Protein AF-A0A8S3JHF6-F1 (afdb_monomer)

Secondary structure (DSSP, 8-state):
-------S--SS---HHHHHHHHHHHHHHHHHHHHHHHHHH-TTT----HHHHHHHHHTTSEEE---TTSS---SEEE-HHHHHHHHS-HHHHHHHHHHHHHHHH--

Nearest PDB structures (foldseek):
  8bvw-assembly1_3  TM=7.582E-01  e=1.617E-04  Homo sapiens
  8eby-assembly1_D  TM=7.299E-01  e=3.659E-04  Homo sapiens
  1gnc-assembly1_A  TM=2.948E-01  e=8.466E+00  Homo sapiens

Structure (mmCIF, N/CA/C/O backbone):
data_AF-A0A8S3JHF6-F1
#
_entry.id   AF-A0A8S3JHF6-F1
#
loop_
_atom_site.group_PDB
_atom_site.id
_atom_site.type_symbol
_atom_site.label_atom_id
_atom_site.label_alt_id
_atom_site.label_comp_id
_atom_site.label_asym_id
_atom_site.label_entity_id
_atom_site.label_seq_id
_atom_site.pdbx_PDB_ins_code
_atom_site.Cartn_x
_atom_site.Cartn_y
_atom_site.Cartn_z
_atom_site.occupancy
_atom_site.B_iso_or_equiv
_atom_site.auth_seq_id
_atom_site.auth_comp_id
_atom_site.auth_asym_id
_atom_site.auth_atom_id
_atom_site.pdbx_PDB_model_num
ATOM 1 N N . THR A 1 1 ? -46.432 6.497 49.053 1.00 40.62 1 THR A N 1
ATOM 2 C CA . THR A 1 1 ? -46.599 5.797 47.765 1.00 40.62 1 THR A CA 1
ATOM 3 C C . THR A 1 1 ? -45.484 6.260 46.843 1.00 40.62 1 THR A C 1
ATOM 5 O O . THR A 1 1 ? -45.651 7.193 46.071 1.00 40.62 1 THR A O 1
ATOM 8 N N . THR A 1 2 ? -44.282 5.727 47.037 1.00 39.91 2 THR A N 1
ATOM 9 C CA . THR A 1 2 ? -43.070 6.203 46.357 1.00 39.91 2 THR A CA 1
ATOM 10 C C . THR A 1 2 ? -42.945 5.490 45.016 1.00 39.91 2 THR A C 1
ATOM 12 O O . THR A 1 2 ? -42.792 4.272 44.967 1.00 39.91 2 THR A O 1
ATOM 15 N N . SER A 1 3 ? -43.111 6.268 43.947 1.00 44.84 3 SER A N 1
ATOM 16 C CA . SER A 1 3 ? -43.057 5.853 42.547 1.00 44.84 3 SER A CA 1
ATOM 17 C C . SER A 1 3 ? -41.627 5.467 42.165 1.00 44.84 3 SER A C 1
ATOM 19 O O . SER A 1 3 ? -40.819 6.326 41.834 1.00 44.84 3 SER A O 1
ATOM 21 N N . TRP A 1 4 ? -41.323 4.172 42.242 1.00 57.44 4 TRP A N 1
ATOM 22 C CA . TRP A 1 4 ? -40.085 3.548 41.765 1.00 57.44 4 TRP A CA 1
ATOM 23 C C . TRP A 1 4 ? -40.192 3.170 40.282 1.00 57.44 4 TRP A C 1
ATOM 25 O O . TRP A 1 4 ? -40.214 1.992 39.938 1.00 57.44 4 TRP A O 1
ATOM 35 N N . LEU A 1 5 ? -40.300 4.159 39.400 1.00 61.03 5 LEU A N 1
ATOM 36 C CA . LEU A 1 5 ? -40.201 3.951 37.954 1.00 61.03 5 LEU A CA 1
ATOM 37 C C . LEU A 1 5 ? -39.527 5.172 37.323 1.00 61.03 5 LEU A C 1
ATOM 39 O O . LEU A 1 5 ? -40.237 6.018 36.797 1.00 61.03 5 LEU A O 1
ATOM 43 N N . ASP A 1 6 ? -38.199 5.286 37.430 1.00 49.22 6 ASP A N 1
ATOM 44 C CA . ASP A 1 6 ? -37.368 5.944 36.399 1.00 49.22 6 ASP A CA 1
ATOM 45 C C . ASP A 1 6 ? -35.855 5.709 36.603 1.00 49.22 6 ASP A C 1
ATOM 47 O O . ASP A 1 6 ? -35.035 6.607 36.443 1.00 49.22 6 ASP A O 1
ATOM 51 N N . GLU A 1 7 ? -35.441 4.506 37.002 1.00 56.72 7 GLU A N 1
ATOM 52 C CA . GLU A 1 7 ? -34.020 4.154 36.975 1.00 56.72 7 GLU A CA 1
ATOM 53 C C . GLU A 1 7 ? -33.831 2.934 36.083 1.00 56.72 7 GLU A C 1
ATOM 55 O O . GLU A 1 7 ? -34.456 1.896 36.289 1.00 56.72 7 GLU A O 1
ATOM 60 N N . THR A 1 8 ? -32.912 3.080 35.125 1.00 52.66 8 THR A N 1
ATOM 61 C CA . THR A 1 8 ? -32.331 2.051 34.246 1.00 52.66 8 THR A CA 1
ATOM 62 C C . THR A 1 8 ? -32.980 1.814 32.875 1.00 52.66 8 THR A C 1
ATOM 64 O O . THR A 1 8 ? -33.336 0.695 32.540 1.00 52.66 8 THR A O 1
ATOM 67 N N . ASP A 1 9 ? -32.970 2.825 31.998 1.00 46.69 9 ASP A N 1
ATOM 68 C CA . ASP A 1 9 ? -32.526 2.570 30.612 1.00 46.69 9 ASP A CA 1
ATOM 69 C C . ASP A 1 9 ? -31.959 3.836 29.943 1.00 46.69 9 ASP A C 1
ATOM 71 O O . ASP A 1 9 ? -32.590 4.494 29.122 1.00 46.69 9 ASP A O 1
ATOM 75 N N . SER A 1 10 ? -30.745 4.228 30.334 1.00 49.47 10 SER A N 1
ATOM 76 C CA . SER A 1 10 ? -29.987 5.284 29.646 1.00 49.47 10 SER A CA 1
ATOM 77 C C . SER A 1 10 ? -28.566 4.807 29.356 1.00 49.47 10 SER A C 1
ATOM 79 O O . SER A 1 10 ? -27.575 5.402 29.769 1.00 49.47 10 SER A O 1
ATOM 81 N N . SER A 1 11 ? -28.457 3.656 28.691 1.00 49.25 11 SER A N 1
ATOM 82 C CA . SER A 1 11 ? -27.176 3.173 28.153 1.00 49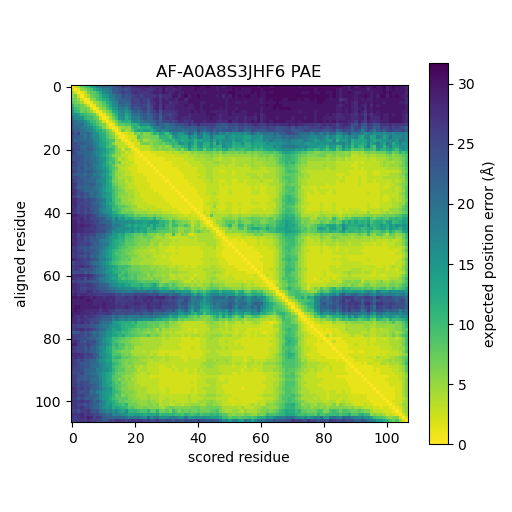.25 11 SER A CA 1
ATOM 83 C C . SER A 1 11 ? -27.273 2.618 26.725 1.00 49.25 11 SER A C 1
ATOM 85 O O . SER A 1 11 ? -26.260 2.191 26.175 1.00 49.25 11 SER A O 1
ATOM 87 N N . THR A 1 12 ? -28.447 2.637 26.090 1.00 53.62 12 THR A N 1
ATOM 88 C CA . THR A 1 12 ? -28.677 2.033 24.758 1.00 53.62 12 THR A CA 1
ATOM 89 C C . THR A 1 12 ? -28.901 3.058 23.636 1.00 53.62 12 THR A C 1
ATOM 91 O O . THR A 1 12 ? -28.953 2.693 22.470 1.00 53.62 12 THR A O 1
ATOM 94 N N . VAL A 1 13 ? -28.960 4.339 24.007 1.00 57.12 13 VAL A N 1
ATOM 95 C CA . VAL A 1 13 ? -28.888 5.602 23.250 1.00 57.12 13 VAL A CA 1
ATOM 96 C C . VA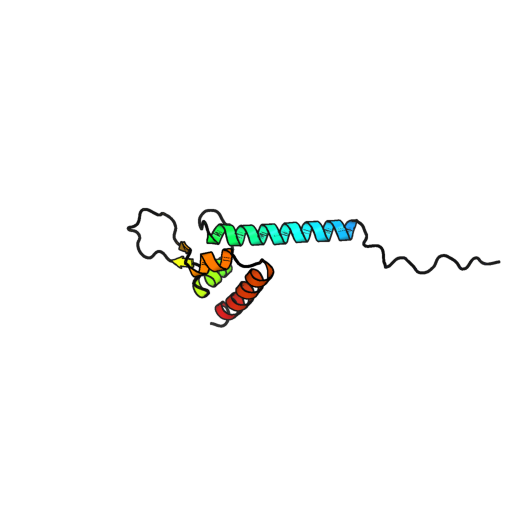L A 1 13 ? -27.529 5.999 22.654 1.00 57.12 13 VAL A C 1
ATOM 98 O O . VAL A 1 13 ? -26.844 6.722 23.387 1.00 57.12 13 VAL A O 1
ATOM 101 N N . PRO A 1 14 ? -27.042 5.648 21.437 1.00 57.75 14 PRO A N 1
ATOM 102 C CA . PRO A 1 14 ? -25.838 6.303 20.933 1.00 57.75 14 PRO A CA 1
ATOM 103 C C . PRO A 1 14 ? -26.126 7.801 20.864 1.00 57.75 14 PRO A C 1
ATOM 105 O O . PRO A 1 14 ? -26.925 8.252 20.048 1.00 57.75 14 PRO A O 1
AT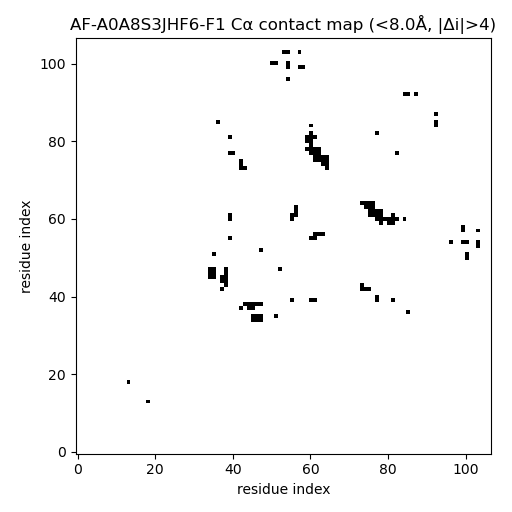OM 108 N N . THR A 1 15 ? -25.540 8.579 21.778 1.00 67.38 15 THR A N 1
ATOM 109 C CA . THR A 1 15 ? -25.760 10.027 21.818 1.00 67.38 15 THR A CA 1
ATOM 110 C C . THR A 1 15 ? -25.432 10.581 20.435 1.00 67.38 15 THR A C 1
ATOM 112 O O . THR A 1 15 ? -24.396 10.217 19.886 1.00 67.38 15 THR A O 1
ATOM 115 N N . GLU A 1 16 ? -26.245 11.472 19.869 1.00 64.94 16 GLU A N 1
ATOM 116 C CA . GLU A 1 16 ? -26.021 12.030 18.520 1.00 64.94 16 GLU A CA 1
ATOM 117 C C . GLU A 1 16 ? -24.593 12.573 18.316 1.00 64.94 16 GLU A C 1
ATOM 119 O O . GLU A 1 16 ? -24.046 12.543 17.217 1.00 64.94 16 GLU A O 1
ATOM 124 N N . ARG A 1 17 ? -23.951 13.022 19.403 1.00 68.31 17 ARG A N 1
ATOM 125 C CA . ARG A 1 17 ? -22.534 13.416 19.433 1.00 68.31 17 ARG A CA 1
ATOM 126 C C . ARG A 1 17 ? -21.574 12.263 19.112 1.00 68.31 17 ARG A C 1
ATOM 128 O O . ARG A 1 17 ? -20.601 12.470 18.398 1.00 68.31 17 ARG A O 1
ATOM 135 N N . ASN A 1 18 ? -21.833 11.066 19.638 1.00 73.62 18 ASN A N 1
ATOM 136 C CA . ASN A 1 18 ? -21.057 9.863 19.341 1.00 73.62 18 ASN A CA 1
ATOM 137 C C . ASN A 1 18 ? -21.242 9.433 17.881 1.00 73.62 18 ASN A C 1
ATOM 139 O O . ASN A 1 18 ? -20.263 9.063 17.247 1.00 73.62 18 ASN A O 1
ATOM 143 N N . LEU A 1 19 ? -22.457 9.544 17.332 1.00 72.00 19 LEU A N 1
ATOM 144 C CA . LEU A 1 19 ? -22.722 9.233 15.921 1.00 72.00 19 LEU A CA 1
ATOM 145 C C . LEU A 1 19 ? -21.966 10.181 14.978 1.00 72.00 19 LEU A C 1
ATOM 147 O O . LEU A 1 19 ? -21.208 9.711 14.135 1.00 72.00 19 LEU A O 1
ATOM 151 N N . LYS A 1 20 ? -22.042 11.500 15.208 1.00 76.69 20 LYS A N 1
ATOM 152 C CA . LYS A 1 20 ? -21.268 12.497 14.438 1.00 76.69 20 LYS A CA 1
ATOM 153 C C . LYS A 1 20 ? -19.762 12.228 14.480 1.00 76.69 20 LYS A C 1
ATOM 155 O O . LYS A 1 20 ? -19.088 12.322 13.462 1.00 76.69 20 LYS A O 1
ATOM 160 N N . LYS A 1 21 ? -19.243 11.812 15.638 1.00 85.00 21 LYS A N 1
ATOM 161 C CA . LYS A 1 21 ? -17.828 11.454 15.798 1.00 85.00 21 LYS A CA 1
ATOM 162 C C . LYS A 1 21 ? -17.434 10.208 14.993 1.00 85.00 21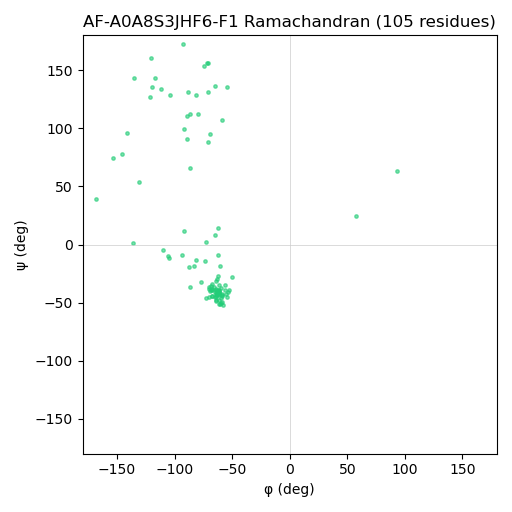 LYS A C 1
ATOM 164 O O . LYS A 1 21 ? -16.318 10.143 14.480 1.00 85.00 21 LYS A O 1
ATOM 169 N N . ILE A 1 22 ? -18.321 9.217 14.891 1.00 89.81 22 ILE A N 1
ATOM 170 C CA . ILE A 1 22 ? -18.102 8.023 14.060 1.00 89.81 22 ILE A CA 1
ATOM 171 C C . ILE A 1 22 ? -18.095 8.426 12.579 1.00 89.81 22 ILE A C 1
ATOM 173 O O . ILE A 1 22 ? -17.198 8.009 11.845 1.00 89.81 22 ILE A O 1
ATOM 177 N N . ASP A 1 23 ? -19.028 9.275 12.151 1.00 91.31 23 ASP A N 1
ATOM 178 C CA . ASP A 1 23 ? -19.099 9.752 10.765 1.00 91.31 23 ASP A CA 1
ATOM 179 C C . ASP A 1 23 ? -17.857 10.564 10.373 1.00 91.31 23 ASP A C 1
ATOM 181 O O . ASP A 1 23 ? -17.258 10.321 9.323 1.00 91.31 23 ASP A O 1
ATOM 185 N N . GLU A 1 24 ? -17.401 11.460 11.251 1.00 92.44 24 GLU A N 1
ATOM 186 C CA . GLU A 1 24 ? -16.154 12.213 11.077 1.00 92.44 24 GLU A CA 1
ATOM 187 C C . GLU A 1 24 ? -14.936 11.286 10.954 1.00 92.44 24 GLU A C 1
ATOM 189 O O . GLU A 1 24 ? -14.082 11.488 10.087 1.00 92.44 24 GLU A O 1
ATOM 194 N N . LEU A 1 25 ? -14.859 10.233 11.775 1.00 92.69 25 LEU A N 1
ATOM 195 C CA . LEU A 1 25 ? -13.757 9.269 11.730 1.00 92.69 25 LEU A CA 1
ATOM 196 C C . LEU A 1 25 ? -13.780 8.421 10.449 1.00 92.69 25 LEU A C 1
ATOM 198 O O . LEU A 1 25 ? -12.729 8.144 9.858 1.00 92.69 25 LEU A O 1
ATOM 202 N N . ASN A 1 26 ? -14.966 8.024 9.993 1.00 92.25 26 ASN A N 1
ATOM 203 C CA . ASN A 1 26 ? -15.148 7.302 8.735 1.00 92.25 26 ASN A CA 1
ATOM 204 C C . ASN A 1 26 ? -14.759 8.169 7.533 1.00 92.25 26 ASN A C 1
ATOM 206 O O . ASN A 1 26 ? -14.086 7.688 6.615 1.00 92.25 26 ASN A O 1
ATOM 210 N N . LEU A 1 27 ? -15.127 9.451 7.554 1.00 94.81 27 LEU A N 1
ATOM 211 C CA . LEU A 1 27 ? -14.731 10.407 6.527 1.00 94.81 27 LEU A CA 1
ATOM 212 C C . LEU A 1 27 ? -13.214 10.616 6.525 1.00 94.81 27 LEU A C 1
ATOM 214 O O . LEU A 1 27 ? -12.582 10.519 5.471 1.00 94.81 27 LEU A O 1
ATOM 218 N N . TYR A 1 28 ? -12.621 10.843 7.699 1.00 93.19 28 TYR A N 1
ATOM 219 C CA . TYR A 1 28 ? -11.178 11.013 7.843 1.00 93.19 28 TYR A CA 1
ATOM 220 C C . TYR A 1 28 ? -10.414 9.792 7.322 1.00 93.19 28 TYR A C 1
ATOM 222 O O . TYR A 1 28 ? -9.528 9.928 6.480 1.00 93.19 28 TYR A O 1
ATOM 230 N N . SER A 1 29 ? -10.774 8.593 7.786 1.00 92.75 29 SER A N 1
ATOM 231 C CA . SER A 1 29 ? -10.099 7.351 7.391 1.00 92.75 29 SER A CA 1
ATOM 232 C C . SER A 1 29 ? -10.240 7.060 5.896 1.00 92.75 29 SER A C 1
ATOM 234 O O . SER A 1 29 ? -9.254 6.685 5.263 1.00 92.75 29 SER A O 1
ATOM 236 N N . SER A 1 30 ? -11.420 7.303 5.315 1.00 93.88 30 SER A N 1
ATOM 237 C CA . SER A 1 30 ? -11.641 7.183 3.868 1.00 93.88 30 SER A CA 1
ATOM 238 C C . SER A 1 30 ? -10.757 8.155 3.093 1.00 93.88 30 SER A C 1
ATOM 240 O O . SER A 1 30 ? -9.985 7.719 2.249 1.00 93.88 30 SER A O 1
ATOM 242 N N . THR A 1 31 ? -10.776 9.438 3.462 1.00 93.62 31 THR A N 1
ATOM 243 C CA . THR A 1 31 ? -9.980 10.488 2.805 1.00 93.62 31 THR A CA 1
ATOM 244 C C . THR A 1 31 ? -8.487 10.177 2.873 1.00 93.62 31 THR A C 1
ATOM 246 O O . THR A 1 31 ? -7.766 10.300 1.887 1.00 93.62 31 THR A O 1
ATOM 249 N N . ARG A 1 32 ? -8.000 9.730 4.037 1.00 91.88 32 ARG A N 1
ATOM 250 C CA . ARG A 1 32 ? -6.587 9.372 4.213 1.00 91.88 32 ARG A CA 1
ATOM 251 C C . ARG A 1 32 ? -6.190 8.193 3.338 1.00 91.88 32 ARG A C 1
ATOM 253 O O . ARG A 1 32 ? -5.081 8.215 2.810 1.00 91.88 32 ARG A O 1
ATOM 260 N N . TRP A 1 33 ? -7.064 7.200 3.193 1.00 93.94 33 TRP A N 1
ATOM 261 C CA . TRP A 1 33 ? -6.816 6.062 2.315 1.00 93.94 33 TRP A CA 1
ATOM 262 C C . TRP A 1 33 ? -6.856 6.462 0.838 1.00 93.94 33 TRP A C 1
ATOM 264 O O . TRP A 1 33 ? -5.990 6.052 0.069 1.00 93.94 33 TRP A O 1
ATOM 274 N N . ASP A 1 34 ? -7.785 7.333 0.453 1.00 91.88 34 ASP A N 1
ATOM 275 C CA . ASP A 1 34 ? -7.883 7.834 -0.917 1.00 91.88 34 ASP A CA 1
ATOM 276 C C . ASP A 1 34 ? -6.620 8.617 -1.313 1.00 91.88 34 ASP A C 1
ATOM 278 O O . ASP A 1 34 ? -6.093 8.395 -2.399 1.00 91.88 34 ASP A O 1
ATOM 282 N N . CYS A 1 35 ? -6.038 9.422 -0.412 1.00 91.44 35 CYS A N 1
ATOM 283 C CA . CYS A 1 35 ? -4.735 10.065 -0.646 1.00 91.44 35 CYS A CA 1
ATOM 284 C C . CYS A 1 35 ? -3.603 9.048 -0.889 1.00 91.44 35 CYS A C 1
ATOM 286 O O . CYS A 1 35 ? -2.713 9.289 -1.705 1.00 91.44 35 CYS A O 1
ATOM 288 N N . VAL A 1 36 ? -3.627 7.916 -0.177 1.00 91.94 36 VAL A N 1
ATOM 289 C CA . VAL A 1 36 ? -2.638 6.834 -0.311 1.00 91.94 36 VAL A CA 1
ATOM 290 C C . VAL A 1 36 ? -2.758 6.150 -1.673 1.00 91.94 36 VAL A C 1
ATOM 292 O O . VAL A 1 36 ? -1.750 5.952 -2.353 1.00 91.94 36 VAL A O 1
ATOM 295 N N . LEU A 1 37 ? -3.981 5.858 -2.117 1.00 92.00 37 LEU A N 1
ATOM 296 C CA . LEU A 1 37 ? -4.232 5.286 -3.443 1.00 92.00 37 LEU A CA 1
ATOM 297 C C . LEU A 1 37 ? -3.965 6.291 -4.572 1.00 92.00 37 LEU A C 1
ATOM 299 O O . LEU A 1 37 ? -3.438 5.917 -5.618 1.00 92.00 37 LEU A O 1
ATOM 303 N N . GLN A 1 38 ? -4.278 7.571 -4.360 1.00 90.31 38 GLN A N 1
ATOM 304 C CA . GLN A 1 38 ? -4.013 8.628 -5.330 1.00 90.31 38 GLN A CA 1
ATOM 305 C C . GLN A 1 38 ? -2.514 8.776 -5.589 1.00 90.31 38 GLN A C 1
ATOM 307 O O . GLN A 1 38 ? -2.126 8.912 -6.746 1.00 90.31 38 GLN A O 1
ATOM 312 N N . TYR A 1 39 ? -1.680 8.677 -4.547 1.00 90.19 39 TYR A N 1
ATOM 313 C CA . TYR A 1 39 ? -0.226 8.656 -4.713 1.00 90.19 39 TYR A CA 1
ATOM 314 C C . TYR A 1 39 ? 0.247 7.455 -5.540 1.00 90.19 39 TYR A C 1
ATOM 316 O O . TYR A 1 39 ? 1.127 7.593 -6.384 1.00 90.19 39 TYR A O 1
ATOM 324 N N . LEU A 1 40 ? -0.347 6.275 -5.321 1.00 89.25 40 LEU A N 1
ATOM 325 C CA . LEU A 1 40 ? 0.021 5.055 -6.044 1.00 89.25 40 LEU A CA 1
ATOM 326 C C . LEU A 1 40 ? -0.208 5.182 -7.560 1.00 89.25 40 LEU A C 1
ATOM 328 O O . LEU A 1 40 ? 0.553 4.623 -8.344 1.00 89.25 40 LEU A O 1
ATOM 332 N N . VAL A 1 41 ? -1.249 5.913 -7.969 1.00 87.00 41 VAL A N 1
ATOM 333 C CA . VAL A 1 41 ? -1.580 6.162 -9.383 1.00 87.00 41 VAL A CA 1
ATOM 334 C C . VAL A 1 41 ? -0.832 7.373 -9.936 1.00 87.00 41 VAL A C 1
ATOM 336 O O . VAL A 1 41 ? -0.460 7.387 -11.107 1.00 87.00 41 VAL A O 1
ATOM 339 N N . ASN A 1 42 ? -0.647 8.403 -9.113 1.00 85.06 42 ASN A N 1
ATOM 340 C CA . ASN A 1 42 ? -0.021 9.654 -9.501 1.00 85.06 42 ASN A CA 1
ATOM 341 C C . ASN A 1 42 ? 0.871 10.179 -8.355 1.00 85.06 42 ASN A C 1
ATOM 343 O O . ASN A 1 42 ? 0.370 10.855 -7.444 1.00 85.06 42 ASN A O 1
ATOM 347 N N . PRO A 1 43 ? 2.185 9.892 -8.404 1.00 77.81 43 PRO A N 1
ATOM 348 C CA . PRO A 1 43 ? 3.135 10.261 -7.354 1.00 77.81 43 PRO A CA 1
ATOM 349 C C . PRO A 1 43 ? 3.260 11.772 -7.095 1.00 77.81 43 PRO A C 1
ATOM 351 O O . PRO A 1 43 ? 3.734 12.158 -6.030 1.00 77.81 43 PRO A O 1
ATOM 354 N N . ASP A 1 44 ? 2.824 12.628 -8.025 1.00 74.50 44 ASP A N 1
ATOM 355 C CA . ASP A 1 44 ? 2.888 14.094 -7.906 1.00 74.50 44 ASP A CA 1
ATOM 356 C C . ASP A 1 44 ? 1.709 14.683 -7.099 1.00 74.50 44 ASP A C 1
ATOM 358 O O . ASP A 1 44 ? 1.763 15.802 -6.593 1.00 74.50 44 ASP A O 1
ATOM 362 N N . ARG A 1 45 ? 0.614 13.926 -6.932 1.00 68.19 45 ARG A N 1
ATOM 363 C CA . ARG A 1 45 ? -0.649 14.455 -6.374 1.00 68.19 45 ARG A CA 1
ATOM 364 C C . ARG A 1 45 ? -0.946 14.058 -4.931 1.00 68.19 45 ARG A C 1
ATOM 366 O O . ARG A 1 45 ? -1.877 14.605 -4.341 1.00 68.19 45 ARG A O 1
ATOM 373 N N . GLY A 1 46 ? -0.207 13.110 -4.360 1.00 66.94 46 GLY A N 1
ATOM 374 C CA . GLY A 1 46 ? -0.486 12.578 -3.026 1.00 66.94 46 GLY A CA 1
ATOM 375 C C . GLY A 1 46 ? 0.458 13.108 -1.948 1.00 66.94 46 GLY A C 1
ATOM 376 O O . GLY A 1 46 ? 1.673 12.985 -2.058 1.00 66.94 46 GLY A O 1
ATOM 377 N N . GLN A 1 47 ? -0.092 13.627 -0.848 1.00 78.69 47 GLN A N 1
ATOM 378 C CA . GLN A 1 47 ? 0.684 13.913 0.363 1.00 78.69 47 GLN A CA 1
ATOM 379 C C . GLN A 1 47 ? 0.690 12.679 1.273 1.00 78.69 47 GLN A C 1
ATOM 381 O O . GLN A 1 47 ? -0.203 12.496 2.105 1.00 78.69 47 GLN A O 1
ATOM 386 N N . ILE A 1 48 ? 1.687 11.811 1.101 1.00 86.69 48 ILE A N 1
ATOM 387 C CA . ILE A 1 48 ? 1.893 10.634 1.954 1.00 86.69 48 ILE A CA 1
ATOM 388 C C . ILE A 1 48 ? 3.254 10.673 2.643 1.00 86.69 48 ILE A C 1
ATOM 390 O O . ILE A 1 48 ? 4.166 11.387 2.234 1.00 86.69 48 ILE A O 1
ATOM 394 N N . THR A 1 49 ? 3.388 9.907 3.724 1.00 88.50 49 THR A N 1
ATOM 395 C CA . THR A 1 49 ? 4.650 9.797 4.457 1.00 88.50 49 THR A CA 1
ATOM 396 C C . THR A 1 49 ? 5.657 8.949 3.687 1.00 88.50 49 THR A C 1
ATOM 398 O O . THR A 1 49 ? 5.276 8.040 2.948 1.00 88.50 49 THR A O 1
ATOM 401 N N . ARG A 1 50 ? 6.952 9.196 3.915 1.00 87.19 50 ARG A N 1
ATOM 402 C CA . ARG A 1 50 ? 8.038 8.405 3.322 1.00 87.19 50 ARG A CA 1
ATOM 403 C C . ARG A 1 50 ? 7.907 6.909 3.626 1.00 87.19 50 ARG A C 1
ATOM 405 O O . ARG A 1 50 ? 7.993 6.117 2.701 1.00 87.19 50 ARG A O 1
ATOM 412 N N . ASP A 1 51 ? 7.562 6.548 4.861 1.00 88.44 51 ASP A N 1
ATOM 413 C CA . ASP A 1 51 ? 7.293 5.158 5.253 1.00 88.44 51 ASP A CA 1
ATOM 414 C C . ASP A 1 51 ? 6.261 4.476 4.342 1.00 88.44 51 ASP A C 1
ATOM 416 O O . ASP A 1 51 ? 6.404 3.309 4.002 1.00 88.44 51 ASP A O 1
ATOM 420 N N . THR A 1 52 ? 5.220 5.200 3.919 1.00 90.62 52 THR A N 1
ATOM 421 C CA . THR A 1 52 ? 4.185 4.652 3.027 1.00 90.62 52 THR A CA 1
ATOM 422 C C . THR A 1 52 ? 4.763 4.353 1.640 1.00 90.62 52 THR A C 1
ATOM 424 O O . THR A 1 52 ? 4.433 3.331 1.040 1.00 90.62 52 THR A O 1
ATOM 427 N N . ILE A 1 53 ? 5.657 5.216 1.147 1.00 89.88 53 ILE A N 1
ATOM 428 C CA . ILE A 1 53 ? 6.375 5.018 -0.119 1.00 89.88 53 ILE A CA 1
ATOM 429 C C . ILE A 1 53 ? 7.293 3.799 -0.013 1.00 89.88 53 ILE A C 1
ATOM 431 O O . ILE A 1 53 ? 7.299 2.959 -0.911 1.00 89.88 53 ILE A O 1
ATOM 435 N N . ASP A 1 54 ? 8.028 3.673 1.092 1.00 90.12 54 ASP A N 1
ATOM 436 C CA . ASP A 1 54 ? 8.937 2.550 1.321 1.00 90.12 54 ASP A CA 1
ATOM 437 C C . ASP A 1 54 ? 8.167 1.218 1.347 1.00 90.12 54 ASP A C 1
ATOM 439 O O . ASP A 1 54 ? 8.581 0.262 0.692 1.00 90.12 54 ASP A O 1
ATOM 443 N N . VAL A 1 55 ? 6.983 1.185 1.974 1.00 92.25 55 VAL A N 1
ATOM 444 C CA . VAL A 1 55 ? 6.074 0.025 1.934 1.00 92.25 55 VAL A CA 1
ATOM 445 C C . VAL A 1 55 ? 5.620 -0.292 0.512 1.00 92.25 55 VAL A C 1
ATOM 447 O O . VAL A 1 55 ? 5.613 -1.456 0.121 1.00 92.25 55 VAL A O 1
ATOM 450 N N . PHE A 1 56 ? 5.263 0.709 -0.294 1.00 91.81 56 PHE A N 1
ATOM 451 C CA . PHE A 1 56 ? 4.863 0.485 -1.686 1.00 91.81 56 PHE A CA 1
ATOM 452 C C . PHE A 1 56 ? 5.987 -0.069 -2.558 1.00 91.81 56 PHE A C 1
ATOM 454 O O . PHE A 1 56 ? 5.730 -0.919 -3.414 1.00 91.81 56 PHE A O 1
ATOM 461 N N . VAL A 1 57 ? 7.218 0.392 -2.348 1.00 90.56 57 VAL A N 1
ATOM 462 C CA . VAL A 1 57 ? 8.394 -0.120 -3.057 1.00 90.56 57 VAL A CA 1
ATOM 463 C C . VAL A 1 57 ? 8.721 -1.541 -2.589 1.00 90.56 57 VAL A C 1
ATOM 465 O O . VAL A 1 57 ? 8.919 -2.421 -3.427 1.00 90.56 57 VAL A O 1
ATOM 468 N N . HIS A 1 58 ? 8.702 -1.796 -1.277 1.00 89.75 58 HIS A N 1
ATOM 469 C CA . HIS A 1 58 ? 8.939 -3.122 -0.697 1.00 89.75 58 HIS A CA 1
ATOM 470 C C . HIS A 1 58 ? 7.911 -4.151 -1.192 1.00 89.75 58 HIS A C 1
ATOM 472 O O . HIS A 1 58 ? 8.272 -5.220 -1.686 1.00 89.75 58 HIS A O 1
ATOM 478 N N . ALA A 1 59 ? 6.633 -3.772 -1.182 1.00 91.19 59 ALA A N 1
ATOM 479 C CA . ALA A 1 59 ? 5.515 -4.571 -1.671 1.00 91.19 59 ALA A CA 1
ATOM 480 C C . ALA A 1 59 ? 5.456 -4.689 -3.209 1.00 91.19 59 ALA A C 1
ATOM 482 O O . ALA A 1 59 ? 4.525 -5.292 -3.749 1.00 91.19 59 ALA A O 1
ATOM 483 N N . LYS A 1 60 ? 6.422 -4.100 -3.931 1.00 90.62 60 LYS A N 1
ATOM 484 C CA . LYS A 1 60 ? 6.501 -4.053 -5.401 1.00 90.62 60 LYS A CA 1
ATOM 485 C C . LYS A 1 60 ? 5.276 -3.422 -6.066 1.00 90.62 60 LYS A C 1
ATOM 487 O O . LYS A 1 60 ? 5.007 -3.711 -7.230 1.00 90.62 60 LYS A O 1
ATOM 492 N N . LEU A 1 61 ? 4.534 -2.569 -5.361 1.00 90.38 61 LEU A N 1
ATOM 493 C CA . LEU A 1 61 ? 3.402 -1.824 -5.919 1.00 90.38 61 LEU A CA 1
ATOM 494 C C . LEU A 1 61 ? 3.879 -0.635 -6.767 1.00 90.38 61 LEU A C 1
ATOM 496 O O . LEU A 1 61 ? 3.255 -0.313 -7.778 1.00 90.38 61 LEU A O 1
ATOM 500 N N . LEU A 1 62 ? 5.014 -0.039 -6.387 1.00 90.88 62 LEU A N 1
ATOM 501 C CA . LEU A 1 62 ? 5.728 0.984 -7.149 1.00 90.88 62 LEU A CA 1
ATOM 502 C C . LEU A 1 62 ? 7.112 0.479 -7.558 1.00 90.88 62 LEU A C 1
ATOM 504 O O . LEU A 1 62 ? 7.799 -0.193 -6.788 1.00 90.88 62 LEU A O 1
ATOM 508 N N . LYS A 1 63 ? 7.544 0.857 -8.760 1.00 87.50 63 LYS A N 1
ATOM 509 C CA . LYS A 1 63 ? 8.916 0.698 -9.245 1.00 87.50 63 LYS A CA 1
ATOM 510 C C . LYS A 1 63 ? 9.554 2.076 -9.375 1.00 87.50 63 LYS A C 1
ATOM 512 O O . LYS A 1 63 ? 8.936 2.986 -9.921 1.00 87.50 63 LYS A O 1
ATOM 517 N N . ARG A 1 64 ? 10.784 2.233 -8.882 1.00 85.69 64 ARG A N 1
ATOM 518 C CA . ARG A 1 64 ? 11.571 3.453 -9.098 1.00 85.69 64 ARG A CA 1
ATOM 519 C C . ARG A 1 64 ? 12.014 3.515 -10.558 1.00 85.69 64 ARG A C 1
ATOM 521 O O . ARG A 1 64 ? 12.522 2.526 -11.085 1.00 85.69 64 ARG A O 1
ATOM 528 N N . ASN A 1 65 ? 11.810 4.662 -11.191 1.00 81.56 65 ASN A N 1
ATOM 529 C CA . ASN A 1 65 ? 12.309 4.903 -12.539 1.00 81.56 65 ASN A CA 1
ATOM 530 C C . ASN A 1 65 ? 13.800 5.251 -12.440 1.00 81.56 65 ASN A C 1
ATOM 532 O O . ASN A 1 65 ? 14.164 6.263 -11.847 1.00 81.56 65 ASN A O 1
ATOM 536 N N . GLU A 1 66 ? 14.660 4.371 -12.952 1.00 69.31 66 GLU A N 1
ATOM 537 C CA . GLU A 1 66 ? 16.122 4.560 -12.963 1.00 69.31 66 GLU A CA 1
ATOM 538 C C . GLU A 1 66 ? 16.583 5.334 -14.211 1.00 69.31 66 GLU A C 1
ATOM 540 O O . GLU A 1 66 ? 17.643 5.957 -14.204 1.00 69.31 66 GLU A O 1
ATOM 545 N N . ASP A 1 67 ? 15.742 5.365 -15.249 1.00 58.94 67 ASP A N 1
ATOM 546 C CA . ASP A 1 67 ? 16.023 6.020 -16.518 1.00 58.94 67 ASP A CA 1
ATOM 547 C C . ASP A 1 67 ? 15.511 7.467 -16.517 1.00 58.94 67 ASP A C 1
ATOM 549 O O . ASP A 1 67 ? 14.351 7.754 -16.806 1.00 58.94 67 ASP A O 1
ATOM 553 N N . THR A 1 68 ? 16.412 8.417 -16.274 1.00 54.00 68 THR A N 1
ATOM 554 C CA . THR A 1 68 ? 16.211 9.867 -16.488 1.00 54.00 68 THR A CA 1
ATOM 555 C C . THR A 1 68 ? 16.025 10.259 -17.965 1.00 54.00 68 THR A C 1
ATOM 557 O O . THR A 1 68 ? 16.015 11.443 -18.297 1.00 54.00 68 THR A O 1
ATOM 560 N N . SER A 1 69 ? 15.895 9.286 -18.871 1.00 52.28 69 SER A N 1
ATOM 561 C CA . SER A 1 69 ? 15.827 9.474 -20.325 1.00 52.28 69 SER A CA 1
ATOM 562 C C . SER A 1 69 ? 14.423 9.292 -20.920 1.00 52.28 69 SER A C 1
ATOM 564 O O . SER A 1 69 ? 14.205 9.666 -22.072 1.00 52.28 69 SER A O 1
ATOM 566 N N . SER A 1 70 ? 13.444 8.800 -20.153 1.00 48.78 70 SER A N 1
ATOM 567 C CA . SER A 1 70 ? 12.028 8.842 -20.538 1.00 48.78 70 SER A CA 1
ATOM 568 C C . SER A 1 70 ? 11.391 10.146 -20.062 1.00 48.78 70 SER A C 1
ATOM 570 O O . SER A 1 70 ? 11.510 10.501 -18.895 1.00 48.78 70 SER A O 1
ATOM 572 N N . SER A 1 71 ? 10.677 10.846 -20.945 1.00 52.28 71 SER A N 1
ATOM 573 C CA . SER A 1 71 ? 10.042 12.158 -20.722 1.00 52.28 71 SER A CA 1
ATOM 574 C C . SER A 1 71 ? 8.947 12.206 -19.638 1.00 52.28 71 SER A C 1
ATOM 576 O O . SER A 1 71 ? 8.160 13.150 -19.603 1.00 52.28 71 SER A O 1
ATOM 578 N N . SER A 1 72 ? 8.834 11.182 -18.797 1.00 53.84 72 SER A N 1
ATOM 579 C CA . SER A 1 72 ? 7.975 11.162 -17.621 1.00 53.84 72 SER A CA 1
ATOM 580 C C . SER A 1 72 ? 8.762 11.709 -16.431 1.00 53.84 72 SER A C 1
ATOM 582 O O . SER A 1 72 ? 9.682 11.062 -15.939 1.00 53.84 72 SER A O 1
ATOM 584 N N . THR A 1 73 ? 8.391 12.897 -15.964 1.00 63.16 73 THR A N 1
ATOM 585 C CA . THR A 1 73 ? 8.969 13.579 -14.791 1.00 63.16 73 THR A CA 1
ATOM 586 C C . THR A 1 73 ? 8.770 12.807 -13.473 1.00 63.16 73 THR A C 1
ATOM 588 O O . THR A 1 73 ? 9.366 13.159 -12.457 1.00 63.16 73 THR A O 1
ATOM 591 N N . ASP A 1 74 ? 7.975 11.734 -13.478 1.00 68.56 74 ASP A N 1
ATOM 592 C CA . ASP A 1 74 ? 7.585 11.016 -12.269 1.00 68.56 74 ASP A CA 1
ATOM 593 C C . ASP A 1 74 ? 8.665 10.022 -11.786 1.00 68.56 74 ASP A C 1
ATOM 595 O O . ASP A 1 74 ? 9.106 9.153 -12.546 1.00 68.56 74 ASP A O 1
ATOM 599 N N . PRO A 1 75 ? 9.070 10.074 -10.500 1.00 78.19 75 PRO A N 1
ATOM 600 C CA . PRO A 1 75 ? 10.130 9.221 -9.949 1.00 78.19 75 PRO A CA 1
ATOM 601 C C . PRO A 1 75 ? 9.714 7.752 -9.744 1.00 78.19 75 PRO A C 1
ATOM 603 O O . PRO A 1 75 ? 10.574 6.890 -9.530 1.00 78.19 75 PRO A O 1
ATOM 606 N N . TYR A 1 76 ? 8.413 7.452 -9.798 1.00 85.31 76 TYR A N 1
ATOM 607 C CA . TYR A 1 76 ? 7.857 6.121 -9.562 1.00 85.31 76 TYR A CA 1
ATOM 608 C C . TYR A 1 76 ? 6.799 5.762 -10.605 1.00 85.31 76 TYR A C 1
ATOM 610 O O . TYR A 1 76 ? 5.985 6.598 -10.984 1.00 85.31 76 TYR A O 1
ATOM 618 N N . THR A 1 77 ? 6.769 4.492 -11.003 1.00 87.62 77 THR A N 1
ATOM 619 C CA . THR A 1 77 ? 5.745 3.927 -11.889 1.00 87.62 77 THR A CA 1
ATOM 620 C C . THR A 1 77 ? 5.002 2.803 -11.178 1.00 87.62 77 THR A C 1
ATOM 622 O O . THR A 1 77 ? 5.618 1.946 -10.538 1.00 87.62 77 THR A O 1
ATOM 625 N N . ILE A 1 78 ? 3.674 2.787 -11.300 1.00 90.88 78 ILE A N 1
ATOM 626 C CA . ILE A 1 78 ? 2.834 1.701 -10.790 1.00 90.88 78 ILE A CA 1
ATOM 627 C C . ILE A 1 78 ? 3.128 0.388 -11.529 1.00 90.88 78 ILE A C 1
ATOM 629 O O . ILE A 1 78 ? 3.285 0.355 -12.750 1.00 90.88 78 ILE A O 1
ATOM 633 N N . THR A 1 79 ? 3.221 -0.713 -10.790 1.00 91.88 79 THR A N 1
ATOM 634 C CA . THR A 1 79 ? 3.456 -2.044 -11.368 1.00 91.88 79 THR A CA 1
ATOM 635 C C . THR A 1 79 ? 2.139 -2.781 -11.637 1.00 91.88 79 THR A C 1
ATOM 637 O O . THR A 1 79 ? 1.069 -2.369 -11.188 1.00 91.88 79 THR A O 1
ATOM 640 N N . GLY A 1 80 ? 2.203 -3.940 -12.305 1.00 90.06 80 GLY A N 1
ATOM 641 C CA . GLY A 1 80 ? 1.041 -4.832 -12.431 1.00 90.06 80 GLY A CA 1
ATOM 642 C C . GLY A 1 80 ? 0.447 -5.256 -11.077 1.00 90.06 80 GLY A C 1
ATOM 643 O O . GLY A 1 80 ? -0.772 -5.330 -10.937 1.00 90.06 80 GLY A O 1
ATOM 644 N N . ALA A 1 81 ? 1.290 -5.445 -10.054 1.00 90.25 81 ALA A N 1
ATOM 645 C CA . ALA A 1 81 ? 0.838 -5.723 -8.689 1.00 90.25 81 ALA A CA 1
ATOM 646 C C . ALA A 1 81 ? 0.145 -4.503 -8.055 1.00 90.25 81 ALA A C 1
ATOM 648 O O . ALA A 1 81 ? -0.850 -4.661 -7.352 1.00 90.25 81 ALA A O 1
ATOM 649 N N . GLY A 1 82 ? 0.613 -3.287 -8.362 1.00 91.06 82 GLY A N 1
ATOM 650 C CA . GLY A 1 82 ? -0.047 -2.034 -7.987 1.00 91.06 82 GLY A CA 1
ATOM 651 C C . GLY A 1 82 ? -1.468 -1.923 -8.544 1.00 91.06 82 GLY A C 1
ATOM 652 O O . GLY A 1 82 ? -2.398 -1.605 -7.805 1.00 91.06 82 GLY A O 1
ATOM 653 N N . PHE A 1 83 ? -1.672 -2.271 -9.818 1.00 93.00 83 PHE A N 1
ATOM 654 C CA . PHE A 1 83 ? -3.017 -2.318 -10.403 1.00 93.00 83 PHE A CA 1
ATOM 655 C C . PHE A 1 83 ? -3.906 -3.379 -9.751 1.00 93.00 83 PHE A C 1
ATOM 657 O O . PHE A 1 83 ? -5.068 -3.107 -9.456 1.00 93.00 83 PHE A O 1
ATOM 664 N N . GLN A 1 84 ? -3.368 -4.568 -9.471 1.00 93.44 84 GLN A N 1
ATOM 665 C CA . GLN A 1 84 ? -4.117 -5.602 -8.755 1.00 93.44 84 GLN A CA 1
ATOM 666 C C . GLN A 1 84 ? -4.523 -5.133 -7.349 1.00 93.44 84 GLN A C 1
ATOM 668 O O . GLN A 1 84 ? -5.654 -5.369 -6.928 1.00 93.44 84 GLN A O 1
ATOM 673 N N . PHE A 1 85 ? -3.639 -4.423 -6.644 1.00 93.06 85 PHE A N 1
ATOM 674 C CA . PHE A 1 85 ? -3.925 -3.844 -5.333 1.00 93.06 85 PHE A CA 1
ATOM 675 C C . PHE A 1 85 ? -5.069 -2.817 -5.382 1.00 93.06 85 PHE A C 1
ATOM 677 O O . PHE A 1 85 ? -5.933 -2.820 -4.503 1.00 93.06 85 PHE A O 1
ATOM 684 N N . LEU A 1 86 ? -5.148 -1.992 -6.432 1.00 93.12 86 LEU A N 1
ATOM 685 C CA . LEU A 1 86 ? -6.254 -1.042 -6.628 1.00 93.12 86 LEU A CA 1
ATOM 686 C C . LEU A 1 86 ? -7.616 -1.726 -6.815 1.00 93.12 86 LEU A C 1
ATOM 688 O O . LEU A 1 86 ? -8.634 -1.161 -6.423 1.00 93.12 86 LEU A O 1
ATOM 692 N N . LEU A 1 87 ? -7.643 -2.941 -7.371 1.00 94.44 87 LEU A N 1
ATOM 693 C CA . LEU A 1 87 ? -8.871 -3.719 -7.578 1.00 94.44 87 LEU A CA 1
ATOM 694 C C . LEU A 1 87 ? -9.346 -4.462 -6.320 1.00 94.44 87 LEU A C 1
ATOM 696 O O . LEU A 1 87 ? -10.466 -4.973 -6.281 1.00 94.44 87 LEU A O 1
ATOM 700 N N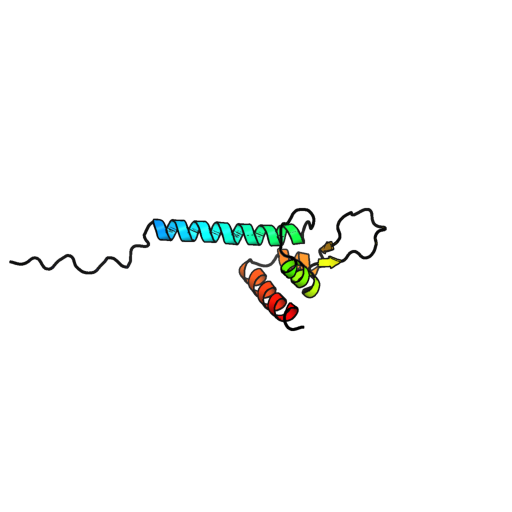 . MET A 1 88 ? -8.506 -4.555 -5.289 1.00 93.31 88 MET A N 1
ATOM 701 C CA . MET A 1 88 ? -8.869 -5.207 -4.035 1.00 93.31 88 MET A CA 1
ATOM 702 C C . MET A 1 88 ? -9.893 -4.386 -3.242 1.00 93.31 88 MET A C 1
ATOM 704 O O . MET A 1 88 ? -9.971 -3.165 -3.338 1.00 93.31 88 MET A O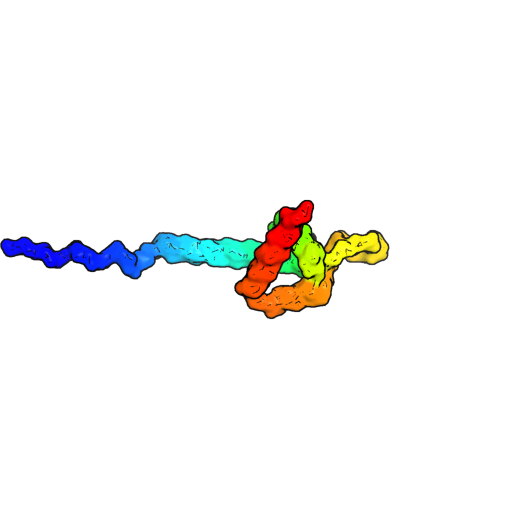 1
ATOM 708 N N . ASN A 1 89 ? -10.659 -5.054 -2.376 1.00 95.50 89 ASN A N 1
ATOM 709 C CA . ASN A 1 89 ? -11.534 -4.348 -1.442 1.00 95.50 89 ASN A CA 1
ATOM 710 C C . ASN A 1 89 ? -10.726 -3.642 -0.331 1.00 95.50 89 ASN A C 1
ATOM 712 O O . ASN A 1 89 ? -9.624 -4.066 0.027 1.00 95.50 89 ASN A O 1
ATOM 716 N N . ARG A 1 90 ? -11.312 -2.601 0.279 1.00 92.81 90 ARG A N 1
ATOM 717 C CA . ARG A 1 90 ? -10.644 -1.768 1.299 1.00 92.81 90 ARG A CA 1
ATOM 718 C C . ARG A 1 90 ? -10.061 -2.573 2.466 1.00 92.81 90 ARG A C 1
ATOM 720 O O . ARG A 1 90 ? -8.951 -2.302 2.904 1.00 92.81 90 ARG A O 1
ATOM 727 N N . ARG A 1 91 ? -10.776 -3.592 2.956 1.00 93.50 91 ARG A N 1
ATOM 728 C CA . ARG A 1 91 ? -10.295 -4.435 4.068 1.00 93.50 91 ARG A CA 1
ATOM 729 C C . ARG A 1 91 ? -9.029 -5.212 3.697 1.00 93.50 91 ARG A C 1
ATOM 731 O O . ARG A 1 91 ? -8.083 -5.229 4.477 1.00 93.50 91 ARG A O 1
ATOM 738 N N . SER A 1 92 ? -8.999 -5.811 2.508 1.00 94.75 92 SER A N 1
ATOM 739 C CA . SER A 1 92 ? -7.838 -6.575 2.033 1.00 94.75 92 SER A CA 1
ATOM 740 C C . SER A 1 92 ? -6.659 -5.657 1.729 1.00 94.75 92 SER A C 1
ATOM 742 O O . SER A 1 92 ? -5.525 -6.008 2.036 1.00 94.75 92 SER A O 1
ATOM 744 N N . GLN A 1 93 ? -6.924 -4.470 1.172 1.00 94.81 93 GLN A N 1
ATOM 745 C CA . GLN A 1 93 ? -5.907 -3.445 0.934 1.00 94.81 93 GLN A CA 1
ATOM 746 C C . GLN A 1 93 ? -5.213 -3.023 2.233 1.00 94.81 93 GLN A C 1
ATOM 748 O O . GLN A 1 93 ? -3.987 -3.044 2.307 1.00 94.81 93 GLN A O 1
ATOM 753 N N . VAL A 1 94 ? -5.992 -2.704 3.272 1.00 94.19 94 VAL A N 1
ATOM 754 C CA . VAL A 1 94 ? -5.455 -2.314 4.583 1.00 94.19 94 VAL A CA 1
ATOM 755 C C . VAL A 1 94 ? -4.677 -3.462 5.224 1.00 94.19 94 VAL A C 1
ATOM 757 O O . VAL A 1 94 ? -3.579 -3.239 5.723 1.00 94.19 94 VAL A O 1
ATOM 760 N N . TRP A 1 95 ? -5.195 -4.693 5.177 1.00 94.31 95 TRP A N 1
ATOM 761 C CA . TRP A 1 95 ? -4.484 -5.856 5.715 1.00 94.31 95 TRP A CA 1
ATOM 762 C C . TRP A 1 95 ? -3.135 -6.083 5.025 1.00 94.31 95 TRP A C 1
ATOM 764 O O . TRP A 1 95 ? -2.107 -6.168 5.694 1.00 94.31 95 TRP A O 1
ATOM 774 N N . PHE A 1 96 ? -3.128 -6.114 3.689 1.00 93.31 96 PHE A N 1
ATOM 775 C CA . PHE A 1 96 ? -1.907 -6.233 2.893 1.00 93.31 96 PHE A CA 1
ATOM 776 C C . PHE A 1 96 ? -0.904 -5.135 3.257 1.00 93.31 96 PHE A C 1
ATOM 778 O O . PHE A 1 96 ? 0.273 -5.415 3.481 1.00 93.31 96 PHE A O 1
ATOM 785 N N . PHE A 1 97 ? -1.377 -3.893 3.371 1.00 92.75 97 PHE A N 1
ATOM 786 C CA . PHE A 1 97 ? -0.536 -2.758 3.721 1.00 92.75 97 PHE A CA 1
ATOM 787 C C . PHE A 1 97 ? 0.072 -2.890 5.123 1.00 92.75 97 PHE A C 1
ATOM 789 O O . PHE A 1 97 ? 1.262 -2.641 5.288 1.00 92.75 97 PHE A O 1
ATOM 796 N N . ILE A 1 98 ? -0.703 -3.327 6.122 1.00 92.69 98 ILE A N 1
ATOM 797 C CA . ILE A 1 98 ? -0.205 -3.521 7.492 1.00 92.69 98 ILE A CA 1
ATOM 798 C C . ILE A 1 98 ? 0.908 -4.569 7.518 1.00 92.69 98 ILE A C 1
ATOM 800 O O . ILE A 1 98 ? 1.962 -4.297 8.089 1.00 92.69 98 ILE A O 1
ATOM 804 N N . ILE A 1 99 ? 0.716 -5.722 6.873 1.00 92.50 99 ILE A N 1
ATOM 805 C CA . ILE A 1 99 ? 1.735 -6.782 6.843 1.00 92.50 99 ILE A CA 1
ATOM 806 C C . ILE A 1 99 ? 3.031 -6.277 6.203 1.00 92.50 99 ILE A C 1
ATOM 808 O O . ILE A 1 99 ? 4.084 -6.344 6.833 1.00 92.50 99 ILE A O 1
ATOM 812 N N . ASN A 1 100 ? 2.944 -5.659 5.022 1.00 91.25 100 ASN A N 1
ATOM 813 C CA . ASN A 1 100 ? 4.125 -5.107 4.355 1.00 91.25 100 ASN A CA 1
ATOM 814 C C . ASN A 1 100 ? 4.763 -3.965 5.170 1.00 91.25 100 ASN A C 1
ATOM 816 O O . ASN A 1 100 ? 5.980 -3.809 5.151 1.00 91.25 100 ASN A O 1
ATOM 820 N N . SER A 1 101 ? 3.981 -3.184 5.927 1.00 89.81 101 SER A N 1
ATOM 821 C CA . SER A 1 101 ? 4.520 -2.144 6.817 1.00 89.81 101 SER A CA 1
ATOM 822 C C . SER A 1 101 ? 5.313 -2.698 7.995 1.00 89.81 101 SER A C 1
ATOM 824 O O . SER A 1 101 ? 6.291 -2.078 8.414 1.00 89.81 101 SER A O 1
ATOM 826 N N . LEU A 1 102 ? 4.918 -3.862 8.514 1.00 90.44 102 LEU A N 1
ATOM 827 C CA . LEU A 1 102 ? 5.659 -4.555 9.562 1.00 90.44 102 LEU A CA 1
ATOM 828 C C . LEU A 1 102 ? 6.945 -5.159 8.996 1.00 90.44 102 LEU A C 1
ATOM 830 O O . LEU A 1 102 ? 8.003 -4.949 9.579 1.00 90.44 102 LEU A O 1
ATOM 834 N N . GLU A 1 103 ? 6.876 -5.824 7.842 1.00 89.31 103 GLU A N 1
ATOM 835 C CA . GLU A 1 103 ? 8.047 -6.411 7.171 1.00 89.31 103 GLU A CA 1
ATOM 836 C C . GLU A 1 103 ? 9.081 -5.347 6.779 1.00 89.31 103 GLU A C 1
ATOM 838 O O . GLU A 1 103 ? 10.268 -5.510 7.052 1.00 89.31 103 GLU A O 1
ATOM 843 N N . THR A 1 104 ? 8.632 -4.206 6.247 1.00 86.75 104 THR A N 1
ATOM 844 C CA . THR A 1 104 ? 9.517 -3.088 5.865 1.00 86.75 104 THR A CA 1
ATOM 845 C C . THR A 1 104 ? 10.273 -2.504 7.068 1.00 86.75 104 THR A C 1
ATOM 847 O O . THR A 1 104 ? 11.359 -1.961 6.901 1.00 86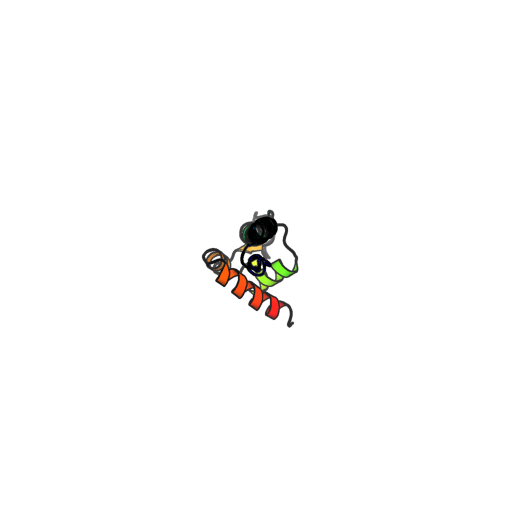.75 104 THR A O 1
ATOM 850 N N . ARG A 1 105 ? 9.717 -2.608 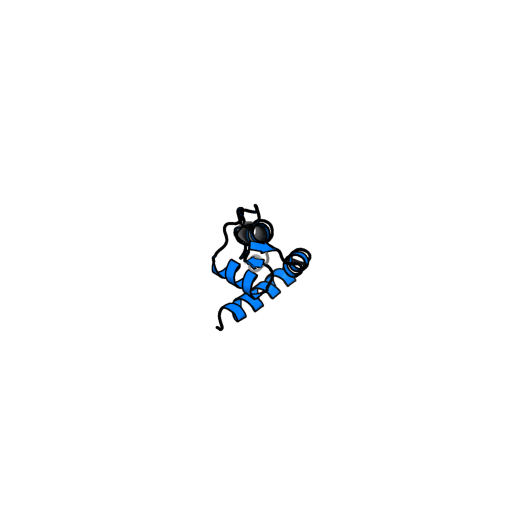8.284 1.00 78.88 105 ARG A N 1
ATOM 851 C CA . ARG A 1 105 ? 10.315 -2.094 9.532 1.00 78.88 105 ARG A CA 1
ATOM 852 C C . ARG A 1 105 ? 11.143 -3.131 10.302 1.00 78.88 105 ARG A C 1
ATOM 854 O O . ARG A 1 105 ? 11.762 -2.764 11.295 1.00 78.88 105 ARG A O 1
ATOM 861 N N . GLN A 1 106 ? 11.112 -4.404 9.903 1.00 61.59 106 GLN A N 1
ATOM 862 C CA . GLN A 1 106 ? 11.859 -5.497 10.546 1.00 61.59 106 GLN A CA 1
ATOM 863 C C . GLN A 1 106 ? 13.252 -5.738 9.936 1.00 61.59 106 GLN A C 1
ATOM 865 O O . GLN A 1 106 ? 13.899 -6.733 10.264 1.00 61.59 106 GLN A O 1
ATOM 870 N N . VAL A 1 107 ? 13.722 -4.822 9.087 1.00 46.72 107 VAL A N 1
ATOM 871 C CA . VAL A 1 107 ? 15.084 -4.780 8.530 1.00 46.72 107 VAL A CA 1
ATOM 872 C C . VAL A 1 107 ? 15.828 -3.600 9.138 1.00 46.72 107 VAL A C 1
ATOM 874 O O . VAL A 1 107 ? 16.999 -3.796 9.528 1.00 46.72 107 VAL A O 1
#

pLDDT: mean 80.08, std 16.26, range [39.91, 95.5]

Organism: NCBI:txid392030

Solvent-accessible surface area (backbone atoms only — not comparable to full-atom values): 6547 Å² total; per-residue (Å²): 136,83,84,89,78,89,84,86,88,87,81,83,71,80,48,70,68,57,50,52,52,50,51,52,50,52,50,50,54,50,53,56,48,49,36,53,55,44,23,58,79,36,70,91,78,30,90,70,58,68,71,58,51,51,26,32,45,72,67,46,23,34,41,75,58,84,63,91,81,53,96,62,92,59,65,57,43,61,31,75,59,28,55,54,51,70,72,46,56,72,69,57,44,52,50,54,49,51,54,40,47,52,58,66,70,73,115

Mean predicted aligned error: 10.83 Å

Foldseek 3Di:
DDDPPDDDDDPPDPDVVNVVVVVVVVVVVVVLVVLLLCCLQPVVRHDDDPLSVLLCVQQVQWDADPDPPDPDPDRIDGDPVVVVLVVDDPVVNVVSSVVSSVVSVVD

Sequence (107 aa):
TTSWLDETDSSTVPTERNLKKIDELNLYSSTRWDCVLQYLVNPDRGQITRDTIDVFVHAKLLKRNEDTSSSSTDPYTITGAGFQFLLMNRRSQVWFFIINSLETRQV

Radius of gyration: 22.3 Å; Cα contacts (8 Å, |Δi|>4): 73; chains: 1; bounding box: 63×21×68 Å

InterPro domains:
  IPR004598 Transcription factor TFIIH subunit p52/Tfb2 [PF03849] (13-104)
  IPR004598 Transcription factor TFIIH subunit p52/Tfb2 [PTHR13152] (13-104)

=== Feature glossary ===
Legend for the data blocks above and below:

— What the protein is —

The amino-acid sequence is the protein's primary structure: the linear order of residues from the N-terminus to the C-terminus, written in one-letter code. Everything else here — the 3D coordinates, the secondary structure, the domain annotations — is ultimately a consequence of this string.

Functional annotations link the protein to curated databases. InterPro entries identify conserved domains and families by matching the sequence against member-database signatures (Pfam, PROSITE, CDD, …). Gene Ontology (GO) terms describe molecular function, biological process, and cellular component in a controlled vocabulary. CATH places the structure in a hierarchical fold classification (Class/Architecture/Topology/Homologous-superfamily). The organism is the source species.

— Where its atoms are —

Atomic coordinates in PDBx/mmCIF format — the same representation the Protein Data Bank distributes. Each line of the _atom_site loop places one backbone atom in Cartesian space (units: ångströms, origin: arbitrary).

The six renders are orthographic views along the three Cartesian axes in both directions. Representation (cartoon, sticks, or surface) and color scheme (sequence-rainbow or by-chain) vary across proteins so the training set covers all the common visualization conventions.

— Local backbone conformation —

Eight-state secondary structure (DSSP): H is the canonical α-helix, G the tighter 3₁₀-helix, I the wider π-helix; E/B are β-structure, T and S are turns and bends, and '-' is everything else. DSSP derives these from the pattern of main-chain N–H···O=C hydrogen bonds, not from the sequence.

T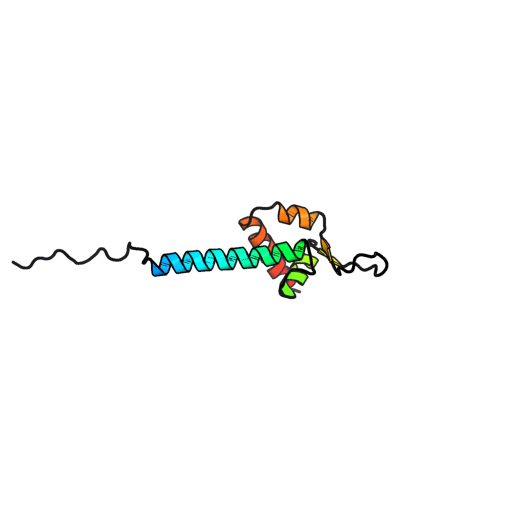hree-state secondary structure (P-SEA) collapses the eight DSSP classes into helix (a), strand (b), and coil (c). P-SEA assigns these from Cα geometry alone — distances and angles — without requiring backbone oxygens, so it works on any Cα trace.

φ (phi) and ψ (psi) are the two rotatable backbone dihedrals per residue: φ is the C(i-1)–N–Cα–C torsion, ψ is the N–Cα–C–N(i+1) torsion, both in degrees on (−180°, 180°]. α-helical residues cluster near (−60°, −45°); β-strand residues near (−120°, +130°). A Ramachandran plot is simply a scatter of (φ, ψ) for every residue.

— Global shape and packing —

The geometric summary reports three shape descriptors. Rg (radius of gyration) measures how spread out the Cα atoms are about their centre of mass; compact globular proteins have small Rg, elongated or unfolded ones large. Cα contacts (<8 Å, |i−j|>4) count long-range residue pairs in spatial proximity — high for tightly packed folds, near zero for rods or random coil. The bounding-box extents give the protein's footprint along x, y, z in Å.

SASA measures how much of the protein is reachable by solvent. It is computed by rolling a water-sized probe over the atomic surface and summing the exposed area (Å²). Per-residue SASA distinguishes core (buried, low SASA) from surface (exposed, high SASA) residues; total SASA is a whole-molecule size measure.

Plot images: a contact map (which residues are close in 3D, as an N×N binary image), a Ramachandran scatter (backbone torsion angles, revealing secondary-structure composition at a glance), and — for AlphaFold structures — a PAE heatmap (pairwise prediction confidence).

— Structural neighborhood —

A 3Di character summarizes, for each residue, the relative orientation of the Cα frame of its nearest spatial neighbor. Because it encodes fold topology rather than chemistry, 3Di alignments detect remote structural similarity that sequence alignment misses.

The Foldseek neighbor list gives the closest experimentally determined structures in the PDB, ranked by structural alignment. TM-score near 1 means near-identical fold; near 0.3 means only rough topology match. This is how one finds what a novel AlphaFold prediction most resembles in the solved-structure universe.

— Confidence and disorder —

For AlphaFold models, the B-factor field carries pLDDT — the model's own estimate of local accuracy on a 0–100 scale. Regions with pLDDT<50 should be treated as essentially unmodeled; they often correspond to intrinsically disordered segments.

Crystallographic B-factors measure how much each atom's electron density is smeared out, in Å². They rise in mobile loops and surface residues and fall in the buried interior. In AlphaFold models this column is repurposed to hold pLDDT instead.

Predicted Aligned Error (PAE) is an AlphaFold confidence matrix: entry (i, j) is the expected error in the position of residue j, in ångströms, when the prediction is superimposed on the true structure at residue i. Low PAE within a block of residues means that block is internally rigid and well-predicted; high PAE between two blocks means their relative placement is uncertain even if each block individually is confident.